Protein AF-A0A2K3L3Z8-F1 (afdb_monomer)

Secondary structure (DSSP, 8-state):
-----------------PPPHHHHHHHHHHHHHHHHHHHHHHHTTTTHHHHHHHHHHHHHHTTS---HHHHHHHHHHHHHHHHTTHHHHHHHHHHHHHHHHHHHHHHTT-------

Radius of gyration: 26.25 Å; Cα contacts (8 Å, |Δi|>4): 62; chains: 1; bounding box: 47×38×109 Å

Solvent-accessible surface area (backbone atoms only — not comparable to full-atom values): 6957 Å² total; per-residue (Å²): 135,83,87,79,90,82,81,79,75,80,70,82,63,75,73,70,63,73,61,51,73,68,55,37,52,52,41,54,50,46,45,53,48,51,32,50,49,23,49,50,31,35,74,72,59,44,62,40,70,60,18,49,53,52,26,52,54,44,56,73,56,66,92,63,87,70,47,58,63,51,51,54,50,43,55,51,52,54,50,48,43,58,73,67,40,45,69,59,55,51,52,56,51,56,52,55,54,55,56,48,53,57,56,53,58,60,61,71,74,69,72,82,89,78,82,134

Structure (mmCIF, N/CA/C/O backbone):
data_AF-A0A2K3L3Z8-F1
#
_entry.id   AF-A0A2K3L3Z8-F1
#
loop_
_atom_site.group_PDB
_atom_site.id
_atom_site.type_symbol
_atom_site.label_atom_id
_atom_site.label_alt_id
_atom_site.label_comp_id
_atom_site.label_asym_id
_atom_site.label_entity_id
_atom_site.label_seq_id
_atom_site.pdbx_PDB_ins_code
_atom_site.Cartn_x
_atom_site.Cartn_y
_atom_site.Cartn_z
_atom_site.occupancy
_atom_site.B_iso_or_equiv
_atom_site.auth_seq_id
_atom_site.auth_comp_id
_atom_site.auth_asym_id
_atom_site.auth_atom_id
_atom_site.pdbx_PDB_model_num
ATOM 1 N N . MET A 1 1 ? 19.422 5.215 -61.843 1.00 37.94 1 MET A N 1
ATOM 2 C CA . MET A 1 1 ? 19.260 4.282 -60.706 1.00 37.94 1 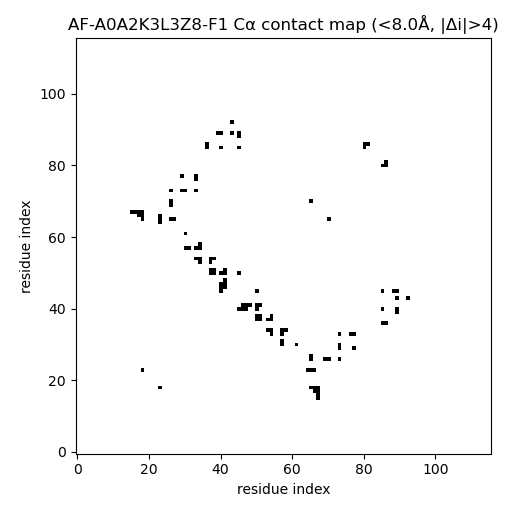MET A CA 1
ATOM 3 C C . MET A 1 1 ? 19.534 5.105 -59.457 1.00 37.94 1 MET A C 1
ATOM 5 O O . MET A 1 1 ? 20.636 5.604 -59.329 1.00 37.94 1 MET A O 1
ATOM 9 N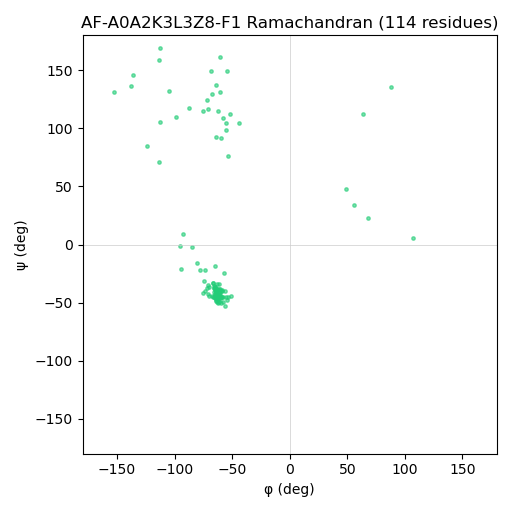 N . VAL A 1 2 ? 18.504 5.672 -58.831 1.00 45.25 2 VAL A N 1
ATOM 10 C CA . VAL A 1 2 ? 17.653 5.047 -57.797 1.00 45.25 2 VAL A CA 1
ATOM 11 C C . VAL A 1 2 ? 18.448 4.701 -56.536 1.00 45.25 2 VAL A C 1
ATOM 13 O O . VAL A 1 2 ? 19.223 3.755 -56.552 1.00 45.25 2 VAL A O 1
ATOM 16 N N . GLY A 1 3 ? 18.124 5.421 -55.455 1.00 47.09 3 GLY A N 1
ATOM 17 C CA . GLY A 1 3 ? 18.187 4.952 -54.067 1.00 47.09 3 GLY A CA 1
ATOM 18 C C . GLY A 1 3 ? 19.544 5.139 -53.375 1.00 47.09 3 GLY A C 1
ATOM 19 O O . GLY A 1 3 ? 20.571 4.821 -53.945 1.00 47.09 3 GLY A O 1
ATOM 20 N N . ASN A 1 4 ? 19.634 5.608 -52.133 1.00 42.03 4 ASN A N 1
ATOM 21 C CA . ASN A 1 4 ? 18.612 5.572 -51.099 1.00 42.03 4 ASN A CA 1
ATOM 22 C C . ASN A 1 4 ? 18.787 6.733 -50.112 1.00 42.03 4 ASN A C 1
ATOM 24 O O . ASN A 1 4 ? 19.872 6.977 -49.589 1.00 42.03 4 ASN A O 1
ATOM 28 N N . ILE A 1 5 ? 17.679 7.422 -49.867 1.00 60.81 5 ILE A N 1
ATOM 29 C CA . ILE A 1 5 ? 17.494 8.383 -48.791 1.00 60.81 5 ILE A CA 1
ATOM 30 C C . ILE A 1 5 ? 17.325 7.522 -47.540 1.00 60.81 5 ILE A C 1
ATOM 32 O O . ILE A 1 5 ? 16.356 6.773 -47.445 1.00 60.81 5 ILE A O 1
ATOM 36 N N . LYS A 1 6 ? 18.253 7.587 -46.586 1.00 47.56 6 LYS A N 1
ATOM 37 C CA . LYS A 1 6 ? 18.031 6.996 -45.264 1.00 47.56 6 LYS A CA 1
ATOM 38 C C . LYS A 1 6 ? 18.216 8.067 -44.203 1.00 47.56 6 LYS A C 1
ATOM 40 O O . LYS A 1 6 ? 19.283 8.219 -43.629 1.00 47.56 6 LYS A O 1
ATOM 45 N N . SER A 1 7 ? 17.141 8.811 -43.971 1.00 67.06 7 SER A N 1
ATOM 46 C CA . SER A 1 7 ? 16.802 9.253 -42.622 1.00 67.06 7 SER A CA 1
ATOM 47 C C . SER A 1 7 ? 15.630 8.379 -42.179 1.00 67.06 7 SER A C 1
ATOM 49 O O . SER A 1 7 ? 14.720 8.129 -42.973 1.00 67.06 7 SER A O 1
ATOM 51 N N . PRO A 1 8 ? 15.689 7.821 -40.970 1.00 50.72 8 PRO A N 1
ATOM 52 C CA . PRO A 1 8 ? 14.719 8.288 -39.992 1.00 50.72 8 PRO A CA 1
ATOM 53 C C . PRO A 1 8 ? 15.382 8.508 -38.636 1.00 50.72 8 PRO A C 1
ATOM 55 O O . PRO A 1 8 ? 16.345 7.831 -38.283 1.00 50.72 8 PRO A O 1
ATOM 58 N N . GLY A 1 9 ? 14.880 9.521 -37.937 1.00 49.75 9 GLY A N 1
ATOM 59 C CA . GLY A 1 9 ? 15.503 10.115 -36.771 1.00 49.75 9 GLY A CA 1
ATOM 60 C C . GLY A 1 9 ? 15.844 9.124 -35.677 1.00 49.75 9 GLY A C 1
ATOM 61 O O . GLY A 1 9 ? 15.119 8.160 -35.450 1.00 49.75 9 GLY A O 1
ATOM 62 N N . ASP A 1 10 ? 16.911 9.445 -34.955 1.00 48.22 10 ASP A N 1
ATOM 63 C CA . ASP A 1 10 ? 17.009 9.062 -33.562 1.00 48.22 10 ASP A CA 1
ATOM 64 C C . ASP A 1 10 ? 15.719 9.531 -32.892 1.00 48.22 10 ASP A C 1
ATOM 66 O O . ASP A 1 10 ? 15.491 10.745 -32.759 1.00 48.22 10 ASP A O 1
ATOM 70 N N . PRO A 1 11 ? 14.847 8.620 -32.439 1.00 52.00 11 PRO A N 1
ATOM 71 C CA . PRO A 1 11 ? 14.049 8.989 -31.309 1.00 52.00 11 PRO A CA 1
ATOM 72 C C . PRO A 1 11 ? 15.119 9.212 -30.248 1.00 52.00 11 PRO A C 1
ATOM 74 O O . PRO A 1 11 ? 15.833 8.291 -29.850 1.00 52.00 11 PRO A O 1
ATOM 77 N N . LYS A 1 12 ? 15.249 10.458 -29.801 1.00 49.62 12 LYS A N 1
ATOM 78 C CA . LYS A 1 12 ? 15.568 10.740 -28.409 1.00 49.62 12 LYS A CA 1
ATOM 79 C C . LYS A 1 12 ? 14.501 9.977 -27.618 1.00 49.62 12 LYS A C 1
ATOM 81 O O . LYS A 1 12 ? 13.470 10.537 -27.258 1.00 49.62 12 LYS A O 1
ATOM 86 N N . PHE A 1 13 ? 14.666 8.657 -27.530 1.00 50.06 13 PHE A N 1
ATOM 87 C CA . PHE A 1 13 ? 13.867 7.779 -26.717 1.00 50.06 13 PHE A CA 1
ATOM 88 C C . PHE A 1 13 ? 14.100 8.396 -25.359 1.00 50.06 13 PHE A C 1
ATOM 90 O O . PHE A 1 13 ? 15.227 8.426 -24.869 1.00 50.06 13 PHE A O 1
ATOM 97 N N . MET A 1 14 ? 13.058 9.044 -24.843 1.00 47.56 14 MET A N 1
ATOM 98 C CA . MET A 1 14 ? 12.915 9.212 -23.415 1.00 47.56 14 MET A CA 1
ATOM 99 C C . MET A 1 14 ? 13.260 7.840 -22.866 1.00 47.56 14 MET A C 1
ATOM 101 O O . MET A 1 14 ? 12.527 6.883 -23.113 1.00 47.56 14 MET A O 1
ATOM 105 N N . GLU A 1 15 ? 14.454 7.736 -22.297 1.00 47.28 15 GLU A N 1
ATOM 106 C CA . GLU A 1 15 ? 14.898 6.585 -21.548 1.00 47.28 15 GLU A CA 1
ATOM 107 C C . GLU A 1 15 ? 13.875 6.509 -20.426 1.00 47.28 15 GLU A C 1
ATOM 109 O O . GLU A 1 15 ? 13.922 7.260 -19.451 1.00 47.28 15 GLU A O 1
ATOM 114 N N . ALA A 1 16 ? 12.815 5.736 -20.669 1.00 55.22 16 ALA A N 1
ATOM 115 C CA . ALA A 1 16 ? 11.954 5.269 -19.616 1.00 55.22 16 ALA A CA 1
ATOM 116 C C . ALA A 1 16 ? 12.937 4.577 -18.688 1.00 55.22 16 ALA A C 1
ATOM 118 O O . ALA A 1 16 ? 13.503 3.561 -19.078 1.00 55.22 16 ALA A O 1
ATOM 119 N N . PHE A 1 17 ? 13.254 5.241 -17.574 1.00 67.75 17 PHE A N 1
ATOM 120 C CA . PHE A 1 17 ? 14.223 4.777 -16.596 1.00 67.75 17 PHE A CA 1
ATOM 121 C C . PHE A 1 17 ? 13.763 3.381 -16.183 1.00 67.75 17 PHE A C 1
ATOM 123 O O . PHE A 1 17 ? 12.772 3.235 -15.463 1.00 67.75 17 PHE A O 1
ATOM 130 N N . GLU A 1 18 ? 14.377 2.370 -16.786 1.00 83.69 18 GLU A N 1
ATOM 131 C CA . GLU A 1 18 ? 14.044 0.982 -16.539 1.00 83.69 18 GLU A CA 1
ATOM 132 C C . GLU A 1 18 ? 14.579 0.678 -15.147 1.00 83.69 18 GLU A C 1
ATOM 134 O O . GLU A 1 18 ? 15.742 0.959 -14.848 1.00 83.69 18 GLU A O 1
ATOM 139 N N . LEU A 1 19 ? 13.699 0.203 -14.269 1.00 90.19 19 LEU A N 1
ATOM 140 C CA . LEU A 1 19 ? 14.086 -0.111 -12.904 1.00 90.19 19 LEU A CA 1
ATOM 141 C C . LEU A 1 19 ? 15.099 -1.253 -12.937 1.00 90.19 19 LEU A C 1
ATOM 143 O O . LEU A 1 19 ? 14.918 -2.246 -13.647 1.00 90.19 19 LEU A O 1
ATOM 147 N N . SER A 1 20 ? 16.147 -1.141 -12.129 1.00 93.81 20 SER A N 1
ATOM 148 C CA . SER A 1 20 ? 17.014 -2.284 -11.868 1.00 93.81 20 SER A CA 1
ATOM 149 C C . SER A 1 20 ? 16.215 -3.424 -11.210 1.00 93.81 20 SER A C 1
ATOM 151 O O . SER A 1 20 ? 15.131 -3.199 -10.657 1.00 93.81 20 SER A O 1
ATOM 153 N N . PRO A 1 21 ? 16.725 -4.669 -11.232 1.00 94.00 21 PRO A N 1
ATOM 154 C CA . PRO A 1 21 ? 16.066 -5.781 -10.550 1.00 94.00 21 PRO A CA 1
ATOM 155 C C . PRO A 1 21 ? 15.843 -5.515 -9.056 1.00 94.00 21 PRO A C 1
ATOM 157 O O . PRO A 1 21 ? 14.770 -5.805 -8.540 1.00 94.00 21 PRO A O 1
ATOM 160 N N . GLU A 1 22 ? 16.820 -4.898 -8.386 1.00 95.94 22 GLU A N 1
ATOM 161 C CA . GLU A 1 22 ? 16.732 -4.541 -6.966 1.00 95.94 22 GLU A CA 1
ATOM 162 C C . GLU A 1 22 ? 15.643 -3.490 -6.709 1.00 95.94 22 GLU A C 1
ATOM 164 O O . GLU A 1 22 ? 14.806 -3.668 -5.826 1.00 95.94 22 GLU A O 1
ATOM 169 N N . GLU A 1 23 ? 15.589 -2.428 -7.518 1.00 95.44 23 GLU A N 1
ATOM 170 C CA . GLU A 1 23 ? 14.529 -1.417 -7.414 1.00 95.44 23 GLU A CA 1
ATOM 171 C C . GLU A 1 23 ? 13.150 -2.015 -7.707 1.00 95.44 23 GLU A C 1
ATOM 173 O O . GLU A 1 23 ? 12.174 -1.687 -7.040 1.00 95.44 23 GLU A O 1
ATOM 178 N N . SER A 1 24 ? 13.063 -2.925 -8.677 1.00 94.88 24 SER A N 1
ATOM 179 C CA . SER A 1 24 ? 11.817 -3.619 -9.004 1.00 94.88 24 SER A CA 1
ATOM 180 C C . SER A 1 24 ? 11.315 -4.457 -7.825 1.00 94.88 24 SER A C 1
ATOM 182 O O . SER A 1 24 ? 10.127 -4.420 -7.500 1.00 94.88 24 SER A O 1
ATOM 184 N N . GLU A 1 25 ? 12.207 -5.195 -7.161 1.00 96.31 25 GLU A N 1
ATOM 185 C CA . GLU A 1 25 ? 11.877 -5.973 -5.963 1.00 96.31 25 GLU A CA 1
ATOM 186 C C . GLU A 1 25 ? 11.429 -5.077 -4.801 1.00 96.31 25 GLU A C 1
ATOM 188 O O . GLU A 1 25 ? 10.425 -5.377 -4.151 1.00 96.31 25 GLU A O 1
ATOM 193 N N . ASP A 1 26 ? 12.120 -3.958 -4.570 1.00 97.06 26 ASP A N 1
ATOM 194 C CA . ASP A 1 26 ? 11.756 -2.988 -3.534 1.00 97.06 26 ASP A CA 1
ATOM 195 C C . ASP A 1 26 ? 10.375 -2.362 -3.793 1.00 97.06 26 ASP A C 1
ATOM 197 O O . ASP A 1 26 ? 9.543 -2.294 -2.884 1.00 97.06 26 ASP A O 1
ATOM 201 N N . VAL A 1 27 ? 10.074 -1.985 -5.041 1.00 96.69 27 VAL A N 1
ATOM 202 C CA . VAL A 1 27 ? 8.748 -1.473 -5.421 1.00 96.69 27 VAL A CA 1
ATOM 203 C C . VAL A 1 27 ? 7.668 -2.516 -5.148 1.00 96.69 27 VAL A C 1
ATOM 205 O O . VAL A 1 27 ? 6.700 -2.213 -4.450 1.00 96.69 27 VAL A O 1
ATOM 208 N N . LEU A 1 28 ? 7.846 -3.758 -5.606 1.00 95.88 28 LEU A N 1
ATOM 209 C CA . LEU A 1 28 ? 6.878 -4.838 -5.373 1.00 95.88 28 LEU A CA 1
ATOM 210 C C . LEU A 1 28 ? 6.669 -5.117 -3.879 1.00 95.88 28 LEU A C 1
ATOM 212 O O . LEU A 1 28 ? 5.538 -5.332 -3.428 1.00 95.88 28 LEU A O 1
ATOM 216 N N .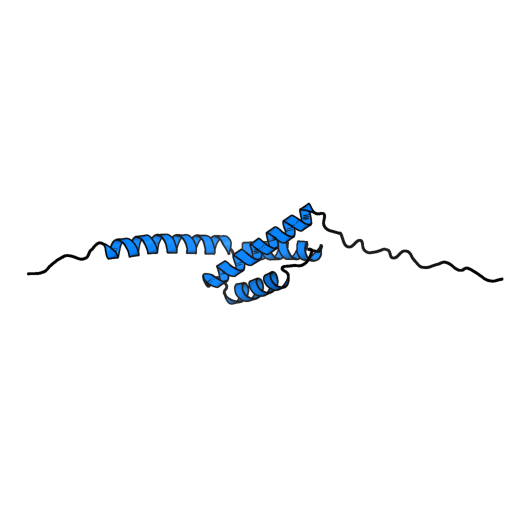 PHE A 1 29 ? 7.744 -5.089 -3.089 1.00 96.44 29 PHE A N 1
ATOM 217 C CA . PHE A 1 29 ? 7.656 -5.235 -1.641 1.00 96.44 29 PHE A CA 1
ATOM 218 C C . PHE A 1 29 ? 6.836 -4.100 -1.015 1.00 96.44 29 PHE A C 1
ATOM 220 O O . PHE A 1 29 ? 5.926 -4.357 -0.219 1.00 96.44 29 PHE A O 1
ATOM 227 N N . LYS A 1 30 ? 7.097 -2.848 -1.405 1.00 97.38 30 LYS A N 1
ATOM 228 C CA . LYS A 1 30 ? 6.356 -1.675 -0.922 1.00 97.38 30 LYS A CA 1
ATOM 229 C C . LYS A 1 30 ? 4.884 -1.708 -1.335 1.00 97.38 30 LYS A C 1
ATOM 231 O O . LYS A 1 30 ? 4.028 -1.392 -0.511 1.00 97.38 30 LYS A O 1
ATOM 236 N N . GLU A 1 31 ? 4.557 -2.147 -2.548 1.00 97.06 31 GLU A N 1
ATOM 237 C CA . GLU A 1 31 ? 3.168 -2.343 -2.991 1.00 97.06 31 GLU A CA 1
ATOM 238 C C . GLU A 1 31 ? 2.435 -3.395 -2.150 1.00 97.06 31 GLU A C 1
ATOM 240 O O . GLU A 1 31 ? 1.300 -3.176 -1.702 1.00 97.06 31 GLU A O 1
ATOM 245 N N . ALA A 1 32 ? 3.084 -4.533 -1.889 1.00 96.19 32 ALA A N 1
ATOM 246 C CA . ALA A 1 32 ? 2.537 -5.573 -1.024 1.00 96.19 32 ALA A CA 1
ATOM 247 C C . ALA A 1 32 ? 2.313 -5.044 0.401 1.00 96.19 32 ALA A C 1
ATOM 249 O O . ALA A 1 32 ? 1.281 -5.320 1.024 1.00 96.19 32 ALA A O 1
ATOM 250 N N . TRP A 1 33 ? 3.244 -4.231 0.899 1.00 96.75 33 TRP A N 1
ATOM 251 C CA . TRP A 1 33 ? 3.170 -3.624 2.221 1.00 96.75 33 TRP A CA 1
ATOM 252 C C . TRP A 1 33 ? 2.033 -2.601 2.338 1.00 96.75 33 TRP A C 1
ATOM 254 O O . TRP A 1 33 ? 1.240 -2.663 3.282 1.00 96.75 33 TRP A O 1
ATOM 264 N N . LEU A 1 34 ? 1.877 -1.733 1.334 1.00 97.75 34 LEU A N 1
ATOM 265 C CA . LEU A 1 34 ? 0.749 -0.808 1.212 1.00 97.75 34 LEU A CA 1
ATOM 266 C C . LEU A 1 34 ? -0.575 -1.572 1.179 1.00 97.75 34 LEU A C 1
ATOM 268 O O . LEU A 1 34 ? -1.481 -1.285 1.962 1.00 97.75 34 LEU A O 1
ATOM 272 N N . THR A 1 35 ? -0.670 -2.602 0.338 1.00 97.50 35 THR A N 1
ATOM 273 C CA . THR A 1 35 ? -1.856 -3.466 0.244 1.00 97.50 35 THR A CA 1
ATOM 274 C C . THR A 1 35 ? -2.216 -4.077 1.598 1.00 97.50 35 THR A C 1
ATOM 276 O O . THR A 1 35 ? -3.384 -4.080 1.995 1.00 97.50 35 THR A O 1
ATOM 279 N N . TYR A 1 36 ? -1.223 -4.591 2.327 1.00 96.62 36 TYR A N 1
ATOM 280 C CA . TYR A 1 36 ? -1.417 -5.161 3.656 1.00 96.62 36 TYR A CA 1
ATOM 281 C C . TYR A 1 36 ? -1.941 -4.122 4.653 1.00 96.62 36 TYR A C 1
ATOM 283 O O . TYR A 1 36 ? -2.956 -4.368 5.313 1.00 96.62 36 TYR A O 1
ATOM 291 N N . PHE A 1 37 ? -1.300 -2.956 4.742 1.00 97.44 37 PHE A N 1
ATOM 292 C CA . PHE A 1 37 ? -1.698 -1.931 5.700 1.00 97.44 37 PHE A CA 1
ATOM 293 C C . PHE A 1 37 ? -3.087 -1.375 5.425 1.00 97.44 37 PHE A C 1
ATOM 295 O O . PHE A 1 37 ? -3.879 -1.269 6.357 1.00 97.44 37 PHE A O 1
ATOM 302 N N . TRP A 1 38 ? -3.427 -1.096 4.167 1.00 98.00 38 TRP A N 1
ATOM 303 C CA . TRP A 1 38 ? -4.766 -0.622 3.816 1.00 98.00 38 TRP A CA 1
ATOM 304 C C . TRP A 1 38 ? -5.840 -1.680 4.063 1.00 98.00 38 TRP A C 1
ATOM 306 O O . TRP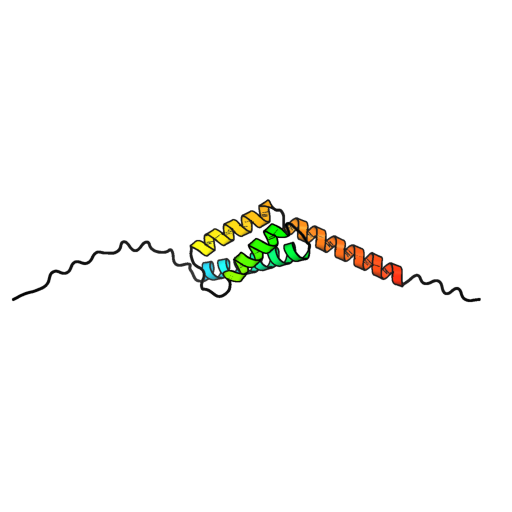 A 1 38 ? -6.918 -1.360 4.566 1.00 98.00 38 TRP A O 1
ATOM 316 N N . ARG A 1 39 ? -5.539 -2.961 3.805 1.00 97.44 39 ARG A N 1
ATOM 317 C CA . ARG A 1 39 ? -6.440 -4.066 4.160 1.00 97.44 39 ARG A CA 1
ATOM 318 C C . ARG A 1 39 ? -6.699 -4.112 5.659 1.00 97.44 39 ARG A C 1
ATOM 320 O O . ARG A 1 39 ? -7.847 -4.271 6.071 1.00 97.44 39 ARG A O 1
ATOM 327 N N . ARG A 1 40 ? -5.647 -3.965 6.464 1.00 96.19 40 ARG A N 1
ATOM 328 C CA . ARG A 1 40 ? -5.755 -3.997 7.921 1.00 96.19 40 ARG A CA 1
ATOM 329 C C . ARG A 1 40 ? -6.474 -2.755 8.453 1.00 96.19 40 ARG A C 1
ATOM 331 O O . ARG A 1 40 ? -7.395 -2.899 9.245 1.00 96.19 40 ARG A O 1
ATOM 338 N N . ALA A 1 41 ? -6.141 -1.562 7.962 1.00 96.56 41 ALA A N 1
ATOM 339 C CA . ALA A 1 41 ? -6.825 -0.316 8.311 1.00 96.56 41 ALA A CA 1
ATOM 340 C C . ALA A 1 41 ? -8.336 -0.423 8.066 1.00 96.56 41 ALA A C 1
ATOM 342 O O . ALA A 1 41 ? -9.120 -0.180 8.980 1.00 96.56 41 ALA A O 1
ATOM 343 N N . LYS A 1 42 ? -8.734 -0.927 6.890 1.00 96.94 42 LYS A N 1
ATOM 344 C CA . LYS A 1 42 ? -10.136 -1.212 6.570 1.00 96.94 42 LYS A CA 1
ATOM 345 C C . LYS A 1 42 ? -10.771 -2.194 7.565 1.00 96.94 42 LYS A C 1
ATOM 347 O O . LYS A 1 42 ? -11.881 -1.955 8.020 1.00 96.94 42 LYS A O 1
ATOM 352 N N . ALA A 1 43 ? -10.086 -3.286 7.909 1.00 94.69 43 ALA A N 1
ATOM 353 C CA . ALA A 1 43 ? -10.614 -4.300 8.826 1.00 94.69 43 ALA A CA 1
ATOM 354 C C . ALA A 1 43 ? -10.868 -3.766 10.250 1.00 94.69 43 ALA A C 1
ATOM 356 O O . ALA A 1 43 ? -11.829 -4.189 10.884 1.00 94.69 43 ALA A O 1
ATOM 357 N N . HIS A 1 44 ? -10.049 -2.825 10.730 1.00 93.62 44 HIS A N 1
ATOM 358 C CA . HIS A 1 44 ? -10.241 -2.167 12.031 1.00 93.62 44 HIS A CA 1
ATOM 359 C C . HIS A 1 44 ? -11.050 -0.851 11.937 1.00 93.62 44 HIS A C 1
ATOM 361 O O . HIS A 1 44 ? -11.112 -0.112 12.918 1.00 93.62 44 HIS A O 1
ATOM 367 N N . GLY A 1 45 ? -11.649 -0.525 10.782 1.00 94.62 45 GLY A N 1
ATOM 368 C CA . GLY A 1 45 ? -12.456 0.693 10.597 1.00 94.62 45 GLY A CA 1
ATOM 369 C C . GLY A 1 45 ? -11.665 2.009 10.655 1.00 94.62 45 GLY A C 1
ATOM 370 O O . GLY A 1 45 ? -12.223 3.061 10.954 1.00 94.62 45 GLY A O 1
ATOM 371 N N . ILE A 1 46 ? -10.354 1.970 10.403 1.00 95.56 46 ILE A N 1
ATOM 372 C CA . ILE A 1 46 ? -9.477 3.146 10.414 1.00 95.56 46 ILE A CA 1
ATOM 373 C C . ILE A 1 46 ? -9.497 3.784 9.024 1.00 95.56 46 ILE A C 1
ATOM 375 O O . ILE A 1 46 ? -9.053 3.156 8.064 1.00 95.56 46 ILE A O 1
ATOM 379 N N . GLU A 1 47 ? -9.967 5.034 8.935 1.00 96.44 47 GLU A N 1
ATOM 380 C CA . GLU A 1 47 ? -10.131 5.767 7.665 1.00 96.44 47 GLU A CA 1
ATOM 381 C C . GLU A 1 47 ? -10.860 4.922 6.610 1.00 96.44 47 GLU A C 1
ATOM 383 O O . GLU A 1 47 ? -10.376 4.780 5.494 1.00 96.44 47 GLU A O 1
ATOM 388 N N . GLU A 1 48 ? -11.978 4.284 6.978 1.00 95.12 48 GLU A N 1
ATOM 389 C CA . GLU A 1 48 ? -12.572 3.179 6.210 1.00 95.12 48 GLU A CA 1
ATOM 390 C C . GLU A 1 48 ? -12.766 3.483 4.715 1.00 95.12 48 GLU A C 1
ATOM 392 O O . GLU A 1 48 ? -12.403 2.653 3.875 1.00 95.12 48 GLU A O 1
ATOM 397 N N . ASP A 1 49 ? -13.272 4.672 4.378 1.00 96.56 49 ASP A N 1
ATOM 398 C CA . ASP A 1 49 ? -13.483 5.092 2.990 1.00 96.56 49 ASP A CA 1
ATOM 399 C C . ASP A 1 49 ? -12.157 5.189 2.222 1.00 96.56 49 ASP A C 1
ATOM 401 O O . ASP A 1 49 ? -11.992 4.563 1.171 1.00 96.56 49 ASP A O 1
ATOM 405 N N . ILE A 1 50 ? -11.165 5.875 2.798 1.00 97.31 50 ILE A N 1
ATOM 406 C CA . ILE A 1 50 ? -9.821 6.012 2.220 1.00 97.31 50 ILE A CA 1
ATOM 407 C C . ILE A 1 50 ? -9.157 4.635 2.112 1.00 97.31 50 ILE A C 1
ATOM 409 O O . ILE A 1 50 ? -8.619 4.272 1.068 1.00 97.31 50 ILE A O 1
ATOM 413 N N . ALA A 1 51 ? -9.218 3.829 3.171 1.00 97.88 51 ALA A N 1
ATOM 414 C CA . ALA A 1 51 ? -8.620 2.504 3.214 1.00 97.88 51 ALA A CA 1
ATOM 415 C C . ALA A 1 51 ? -9.233 1.574 2.163 1.00 97.88 51 ALA A C 1
ATOM 417 O O . ALA A 1 51 ? -8.513 0.802 1.527 1.00 97.88 51 ALA A O 1
ATOM 418 N N . LYS A 1 52 ? -10.548 1.657 1.933 1.00 97.88 52 LYS A N 1
ATOM 419 C CA . LYS A 1 52 ? -11.233 0.910 0.875 1.00 97.88 52 LYS A CA 1
ATOM 420 C C . LYS A 1 52 ? -10.747 1.336 -0.508 1.00 97.88 52 LYS A C 1
ATOM 422 O O . LYS A 1 52 ? -10.422 0.455 -1.304 1.00 97.88 52 LYS A O 1
ATOM 427 N N . GLU A 1 53 ? -10.678 2.635 -0.785 1.00 97.94 53 GLU A N 1
ATOM 428 C CA . GLU A 1 53 ? -10.201 3.160 -2.070 1.00 97.94 53 GLU A CA 1
ATOM 429 C C . GLU A 1 53 ? -8.745 2.765 -2.341 1.00 97.94 53 GLU A C 1
ATOM 431 O O . GLU A 1 53 ? -8.438 2.180 -3.382 1.00 97.94 53 GLU A O 1
ATOM 436 N N . ARG A 1 54 ? -7.851 2.988 -1.370 1.00 97.88 54 ARG A N 1
ATOM 437 C CA . ARG A 1 54 ? -6.428 2.643 -1.488 1.00 97.88 54 ARG A CA 1
ATOM 438 C C . ARG A 1 54 ? -6.203 1.145 -1.624 1.00 97.88 54 ARG A C 1
ATOM 440 O O . ARG A 1 54 ? -5.383 0.728 -2.437 1.00 97.88 54 ARG A O 1
ATOM 447 N N . LEU A 1 55 ? -6.952 0.323 -0.893 1.00 97.62 55 LEU A N 1
ATOM 448 C CA . LEU A 1 55 ? -6.865 -1.128 -1.030 1.00 97.62 55 LEU A CA 1
ATOM 449 C C . LEU A 1 55 ? -7.243 -1.592 -2.442 1.00 97.62 55 LEU A C 1
ATOM 451 O O . LEU A 1 55 ? -6.576 -2.468 -2.985 1.00 97.62 55 LEU A O 1
ATOM 455 N N . GLN A 1 56 ? -8.302 -1.032 -3.036 1.00 97.19 56 GLN A N 1
ATOM 456 C CA . GLN A 1 56 ? -8.684 -1.374 -4.411 1.00 97.19 56 GLN A CA 1
ATOM 457 C C . GLN A 1 56 ? -7.62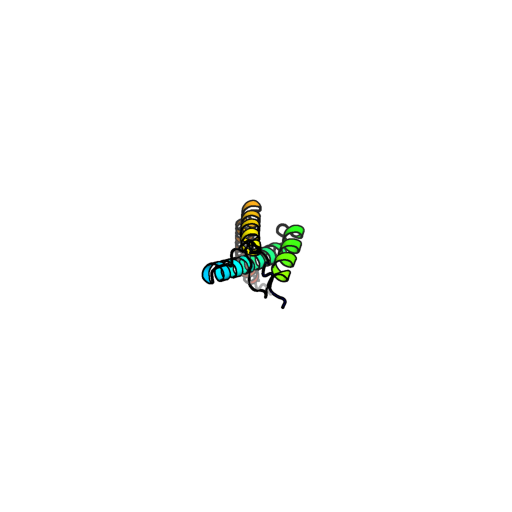1 -0.934 -5.418 1.00 97.19 56 GLN A C 1
ATOM 459 O O . GLN A 1 56 ? -7.272 -1.713 -6.302 1.00 97.19 56 GLN A O 1
ATOM 464 N N . PHE A 1 57 ? -7.071 0.270 -5.245 1.00 96.06 57 PHE A N 1
ATOM 465 C CA . PHE A 1 57 ? -6.000 0.791 -6.090 1.00 96.06 57 PHE A CA 1
ATOM 466 C C . PHE A 1 57 ? -4.776 -0.138 -6.115 1.00 96.06 57 PHE A C 1
ATOM 468 O O . PHE A 1 57 ? -4.355 -0.559 -7.189 1.00 96.06 57 PHE A O 1
ATOM 475 N N . TRP A 1 58 ? -4.246 -0.521 -4.947 1.00 95.81 58 TRP A N 1
ATOM 476 C CA . TRP A 1 58 ? -3.043 -1.359 -4.876 1.00 95.81 58 TRP A CA 1
ATOM 477 C C . TRP A 1 58 ? -3.286 -2.811 -5.316 1.00 95.81 58 TRP A C 1
ATOM 479 O O . TRP A 1 58 ? -2.438 -3.394 -5.986 1.00 95.81 58 TRP A O 1
ATOM 489 N N . ILE A 1 59 ? -4.465 -3.387 -5.037 1.00 94.00 59 ILE A N 1
ATOM 490 C CA . ILE A 1 59 ? -4.825 -4.717 -5.569 1.00 94.00 59 ILE A CA 1
ATOM 491 C C . ILE A 1 59 ? -4.869 -4.698 -7.102 1.00 94.00 59 ILE A C 1
ATOM 493 O O . ILE A 1 59 ? -4.394 -5.640 -7.732 1.00 94.00 59 ILE A O 1
ATOM 497 N N . GLY A 1 60 ? -5.411 -3.635 -7.703 1.00 91.00 60 GLY A N 1
ATOM 498 C CA . GLY A 1 60 ? -5.540 -3.512 -9.157 1.00 91.00 60 GLY A CA 1
ATOM 499 C C . GLY A 1 60 ? -4.211 -3.446 -9.916 1.00 91.00 60 GLY A C 1
ATOM 500 O O . GLY A 1 60 ? -4.202 -3.702 -11.116 1.00 91.00 60 GLY A O 1
ATOM 501 N N . ARG A 1 61 ? -3.104 -3.127 -9.235 1.00 85.75 61 ARG A N 1
ATOM 502 C CA . ARG A 1 61 ? -1.752 -3.075 -9.822 1.00 85.75 61 ARG A CA 1
ATOM 503 C C . ARG A 1 61 ? -0.961 -4.367 -9.648 1.00 85.75 61 ARG A C 1
ATOM 505 O O . ARG A 1 61 ? -0.025 -4.619 -10.401 1.00 85.75 61 ARG A O 1
ATOM 512 N N . SER A 1 62 ? -1.345 -5.196 -8.678 1.00 77.62 62 SER A N 1
ATOM 513 C CA . SER A 1 62 ? -0.616 -6.426 -8.374 1.00 77.62 62 SER A CA 1
ATOM 514 C C . SER A 1 62 ? -0.587 -7.384 -9.576 1.00 77.62 62 SER A C 1
ATOM 516 O O . SER A 1 62 ? -1.618 -7.666 -10.182 1.00 77.62 62 SER A O 1
ATOM 518 N N . GLY A 1 63 ? 0.599 -7.903 -9.912 1.00 81.06 63 GLY A N 1
ATOM 519 C CA . GLY A 1 63 ? 0.776 -8.924 -10.958 1.00 81.06 63 GLY A CA 1
ATOM 520 C C . GLY A 1 63 ? 1.421 -8.449 -12.263 1.00 81.06 63 GLY A C 1
ATOM 521 O O . GLY A 1 63 ? 1.530 -9.245 -13.196 1.00 81.06 63 GLY A O 1
ATOM 522 N N . HIS A 1 64 ? 1.879 -7.199 -12.331 1.00 86.19 64 HIS A N 1
ATOM 523 C CA . HIS A 1 64 ? 2.661 -6.673 -13.451 1.00 86.19 64 HIS A CA 1
ATOM 524 C C . HIS A 1 64 ? 4.097 -6.342 -13.027 1.00 86.19 64 HIS A C 1
ATOM 526 O O . HIS A 1 64 ? 4.381 -6.171 -11.844 1.00 86.19 64 HIS A O 1
ATOM 532 N N . SER A 1 65 ? 5.013 -6.269 -13.996 1.00 89.88 65 SER A N 1
ATOM 533 C CA . SER A 1 65 ? 6.362 -5.751 -13.752 1.00 89.88 65 SER A CA 1
ATOM 534 C C . SER A 1 65 ? 6.284 -4.254 -13.429 1.00 89.88 65 SER A C 1
ATOM 536 O O . SER A 1 65 ? 5.639 -3.527 -14.191 1.00 89.88 65 SER A O 1
ATOM 538 N N . PRO A 1 66 ? 6.913 -3.788 -12.335 1.00 93.44 66 PRO A N 1
ATOM 539 C CA . PRO A 1 66 ? 6.841 -2.393 -11.927 1.00 93.44 66 PRO A CA 1
ATOM 540 C C . PRO A 1 66 ? 7.573 -1.484 -12.916 1.00 93.44 66 PRO A C 1
ATOM 542 O O . PRO A 1 66 ? 8.569 -1.852 -13.538 1.00 93.44 66 PRO A O 1
ATOM 545 N N . THR A 1 67 ? 7.073 -0.264 -13.034 1.00 93.19 67 THR A N 1
ATOM 546 C CA . THR A 1 67 ? 7.617 0.819 -13.846 1.00 93.19 67 THR A CA 1
ATOM 547 C C . THR A 1 67 ? 8.131 1.942 -12.950 1.00 93.19 67 THR A C 1
ATOM 549 O O . THR A 1 67 ? 7.824 2.020 -11.759 1.00 93.19 67 THR A O 1
ATOM 552 N N . SER A 1 68 ? 8.862 2.889 -13.535 1.00 91.81 68 SER A N 1
ATOM 553 C CA . SER A 1 68 ? 9.304 4.095 -12.826 1.00 91.81 68 SER A CA 1
ATOM 554 C C . SER A 1 68 ? 8.157 4.925 -12.230 1.00 91.81 68 SER A C 1
ATOM 556 O O . SER A 1 68 ? 8.368 5.622 -11.240 1.00 91.81 68 SER A O 1
ATOM 558 N N . HIS A 1 69 ? 6.938 4.834 -12.773 1.00 93.38 69 HIS A N 1
ATOM 559 C CA . HIS A 1 69 ? 5.766 5.485 -12.181 1.00 93.38 69 HIS A CA 1
ATOM 560 C C . HIS A 1 69 ? 5.297 4.762 -10.915 1.00 93.38 69 HIS A C 1
ATOM 562 O O . HIS A 1 69 ? 4.985 5.423 -9.926 1.00 93.38 69 HIS A O 1
ATOM 568 N N . ASP A 1 70 ? 5.313 3.423 -10.907 1.00 94.44 70 ASP A N 1
ATOM 569 C CA . ASP A 1 70 ? 4.997 2.631 -9.712 1.00 94.44 70 ASP A CA 1
ATOM 570 C C . ASP A 1 70 ? 5.950 2.989 -8.562 1.00 94.44 70 ASP A C 1
ATOM 572 O O . ASP A 1 70 ? 5.496 3.177 -7.435 1.00 94.44 70 ASP A O 1
ATOM 576 N N . ALA A 1 71 ? 7.238 3.213 -8.856 1.00 94.69 71 ALA A N 1
ATOM 577 C CA . ALA A 1 71 ? 8.220 3.671 -7.870 1.00 94.69 71 ALA A CA 1
ATOM 578 C C . ALA A 1 71 ? 7.848 5.019 -7.220 1.00 94.69 71 ALA A C 1
ATOM 580 O O . ALA A 1 71 ? 8.001 5.196 -6.014 1.00 94.69 71 ALA A O 1
ATOM 581 N N . VAL A 1 72 ? 7.312 5.972 -7.986 1.00 95.88 72 VAL A N 1
ATOM 582 C CA . VAL A 1 72 ? 6.844 7.256 -7.432 1.00 95.88 72 VAL A CA 1
ATOM 583 C C . VAL A 1 72 ? 5.577 7.062 -6.601 1.00 95.88 72 VAL A C 1
ATOM 585 O O . VAL A 1 72 ? 5.446 7.620 -5.507 1.00 95.88 72 VAL A O 1
ATOM 588 N N . ASP A 1 73 ? 4.647 6.252 -7.098 1.00 96.44 73 ASP A N 1
ATOM 589 C CA . ASP A 1 73 ? 3.371 6.027 -6.434 1.00 96.44 73 ASP A CA 1
ATOM 590 C C . ASP A 1 73 ? 3.535 5.302 -5.095 1.00 96.44 73 ASP A C 1
ATOM 592 O O . ASP A 1 73 ? 2.819 5.627 -4.142 1.00 96.44 73 ASP A O 1
ATOM 596 N N . VAL A 1 74 ? 4.470 4.346 -4.979 1.00 97.19 74 VAL A N 1
ATOM 597 C CA . VAL A 1 74 ? 4.731 3.678 -3.692 1.00 97.19 74 VAL A CA 1
ATOM 598 C C . VAL A 1 74 ? 5.264 4.667 -2.662 1.00 97.19 74 VAL A C 1
ATOM 600 O O . VAL A 1 74 ? 4.797 4.665 -1.523 1.00 97.19 74 VAL A O 1
ATOM 603 N N . GLU A 1 75 ? 6.144 5.592 -3.049 1.00 98.06 75 GLU A N 1
ATOM 604 C CA . GLU A 1 75 ? 6.648 6.633 -2.144 1.00 98.06 75 GLU A CA 1
ATOM 605 C C . GLU A 1 75 ? 5.538 7.593 -1.694 1.00 98.06 75 GLU A C 1
ATOM 607 O O . GLU A 1 75 ? 5.472 8.002 -0.522 1.00 98.06 75 GLU A O 1
ATOM 612 N N . GLN A 1 76 ? 4.610 7.919 -2.598 1.00 98.06 76 GLN A N 1
ATOM 613 C CA . GLN A 1 76 ? 3.426 8.702 -2.261 1.00 98.06 76 GLN A CA 1
ATOM 614 C C . GLN A 1 76 ? 2.502 7.939 -1.301 1.00 98.06 76 GLN A C 1
ATOM 616 O O . GLN A 1 76 ? 2.069 8.510 -0.296 1.00 98.06 76 GLN A O 1
ATOM 621 N N . GLY A 1 77 ? 2.242 6.657 -1.565 1.00 97.88 77 GLY A N 1
ATOM 622 C CA . GLY A 1 77 ? 1.414 5.796 -0.720 1.00 97.88 77 GLY A CA 1
ATOM 623 C C . GLY A 1 77 ? 1.989 5.621 0.687 1.00 97.88 77 GLY A C 1
ATOM 624 O O . GLY A 1 77 ? 1.265 5.746 1.677 1.00 97.88 77 GLY A O 1
ATOM 625 N N . LEU A 1 78 ? 3.303 5.410 0.803 1.00 98.19 78 LEU A N 1
ATOM 626 C CA . LEU A 1 78 ? 3.993 5.319 2.095 1.00 98.19 78 LEU A CA 1
ATOM 627 C C . LEU A 1 78 ? 3.929 6.646 2.854 1.00 98.19 78 LEU A C 1
ATOM 629 O O . LEU A 1 78 ? 3.724 6.690 4.069 1.00 98.19 78 LEU A O 1
ATOM 633 N N . SER A 1 79 ? 4.064 7.759 2.137 1.00 98.31 79 SER A N 1
ATOM 634 C CA . SER A 1 79 ? 3.928 9.086 2.732 1.00 98.31 79 SER A CA 1
ATOM 635 C C . SER A 1 79 ? 2.507 9.356 3.229 1.00 98.31 79 SER A C 1
ATOM 637 O O . SER A 1 79 ? 2.344 9.990 4.270 1.00 98.31 79 SER A O 1
ATOM 639 N N . GLU A 1 80 ? 1.481 8.863 2.539 1.00 98.19 80 GLU A N 1
ATOM 640 C CA . GLU A 1 80 ? 0.087 8.938 2.982 1.00 98.19 80 GLU A CA 1
ATOM 641 C C . GLU A 1 80 ? -0.168 8.098 4.242 1.00 98.19 80 GLU A C 1
ATOM 643 O O . GLU A 1 80 ? -0.733 8.626 5.203 1.00 98.19 80 GLU A O 1
ATOM 648 N N . LEU A 1 81 ? 0.331 6.853 4.300 1.00 97.50 81 LEU A N 1
ATOM 649 C CA . LEU A 1 81 ? 0.267 6.022 5.513 1.00 97.50 81 LEU A CA 1
ATOM 650 C C . LEU A 1 81 ? 0.862 6.746 6.728 1.00 97.50 81 LEU A C 1
ATOM 652 O O . LEU A 1 81 ? 0.247 6.765 7.799 1.00 97.50 81 LEU A O 1
ATOM 656 N N . ARG A 1 82 ? 2.034 7.377 6.553 1.00 97.19 82 ARG A N 1
ATOM 657 C CA . ARG A 1 82 ? 2.699 8.158 7.609 1.00 97.19 82 ARG A CA 1
ATOM 658 C C . ARG A 1 82 ? 1.884 9.378 8.022 1.00 97.19 82 ARG A C 1
ATOM 660 O O . ARG A 1 82 ? 1.704 9.602 9.215 1.00 97.19 82 ARG A O 1
ATOM 667 N N . LYS A 1 83 ? 1.363 10.149 7.062 1.00 97.94 83 LYS A N 1
ATOM 668 C CA . LYS A 1 83 ? 0.548 11.350 7.336 1.00 97.94 83 LYS A CA 1
ATOM 669 C C . LYS A 1 83 ? -0.723 11.023 8.113 1.00 97.94 83 LYS A C 1
ATOM 671 O O . LYS A 1 83 ? -1.104 11.780 8.997 1.00 97.94 83 LYS A O 1
ATOM 676 N N . LEU A 1 84 ? -1.354 9.895 7.801 1.00 97.38 84 LEU A N 1
ATOM 677 C CA . LEU A 1 84 ? -2.555 9.423 8.485 1.00 97.38 84 LEU A CA 1
ATOM 678 C C . LEU A 1 84 ? -2.240 8.627 9.763 1.00 97.38 84 LEU A C 1
ATOM 680 O O . LEU A 1 84 ? -3.165 8.174 10.436 1.00 97.38 84 LEU A O 1
ATOM 684 N N . GLY A 1 85 ? -0.965 8.414 10.102 1.00 97.12 85 GLY A N 1
ATOM 685 C CA . GLY A 1 85 ? -0.561 7.665 11.293 1.00 97.12 85 GLY A CA 1
ATOM 686 C C . GLY A 1 85 ? -1.146 6.249 11.348 1.00 97.12 85 GLY A C 1
ATOM 687 O O . GLY A 1 85 ? -1.492 5.772 12.429 1.00 97.12 85 GLY A O 1
ATOM 688 N N . ILE A 1 86 ? -1.320 5.594 10.193 1.00 96.75 86 ILE A N 1
ATOM 689 C CA . ILE A 1 86 ? -2.038 4.311 10.092 1.00 96.75 86 ILE A CA 1
ATOM 690 C C . ILE A 1 86 ? -1.352 3.219 10.915 1.00 96.75 86 ILE A C 1
ATOM 692 O O . ILE A 1 86 ? -2.024 2.505 11.654 1.00 96.75 86 ILE A O 1
ATOM 696 N N . GLU A 1 87 ? -0.023 3.122 10.850 1.00 93.81 87 GLU A N 1
ATOM 697 C CA . GLU A 1 87 ? 0.749 2.130 11.611 1.00 93.81 87 GLU A CA 1
ATOM 698 C C . GLU A 1 87 ? 0.531 2.266 13.119 1.00 93.81 87 GLU A C 1
ATOM 700 O O . GLU A 1 87 ? 0.282 1.279 13.809 1.00 93.81 87 GLU A O 1
ATOM 705 N N . HIS A 1 88 ? 0.574 3.503 13.622 1.00 94.62 88 HIS A N 1
ATOM 706 C CA . HIS A 1 88 ? 0.375 3.788 15.036 1.00 94.62 88 HIS A CA 1
ATOM 707 C C . HIS A 1 88 ? -1.042 3.420 15.481 1.00 94.62 88 HIS A C 1
ATOM 709 O O . HIS A 1 88 ? -1.202 2.692 16.457 1.00 94.62 88 HIS A O 1
ATOM 715 N N . ARG A 1 89 ? -2.068 3.831 14.725 1.00 94.56 89 ARG A N 1
ATOM 716 C CA . ARG A 1 89 ? -3.468 3.499 15.038 1.00 94.56 89 ARG A CA 1
ATOM 717 C C . ARG A 1 89 ? -3.738 1.994 14.989 1.00 94.56 89 ARG A C 1
ATOM 719 O O . ARG A 1 89 ? -4.457 1.467 15.836 1.00 94.56 89 ARG A O 1
ATOM 726 N N . LEU A 1 90 ? -3.128 1.283 14.041 1.00 93.50 90 LEU A N 1
ATOM 727 C CA . LEU A 1 90 ? -3.197 -0.178 13.971 1.00 93.50 90 LEU A CA 1
ATOM 728 C C . LEU A 1 90 ? -2.512 -0.849 15.160 1.00 93.50 90 LEU A C 1
ATOM 730 O O . LEU A 1 90 ? -3.038 -1.817 15.709 1.00 93.50 90 LEU A O 1
ATOM 734 N N . TRP A 1 91 ? -1.358 -0.335 15.579 1.00 90.88 91 TRP A N 1
ATOM 735 C CA . TRP A 1 91 ? -0.666 -0.826 16.764 1.00 90.88 91 TRP A CA 1
ATOM 736 C C . TRP A 1 91 ? -1.489 -0.605 18.042 1.00 90.88 91 TRP A C 1
ATOM 738 O O . TRP A 1 91 ? -1.622 -1.523 18.852 1.00 90.88 91 TRP A O 1
ATOM 748 N N . GLU A 1 92 ? -2.100 0.571 18.206 1.00 89.75 92 GLU A N 1
ATOM 749 C CA . GLU A 1 92 ? -2.996 0.858 19.332 1.00 89.75 92 GLU A CA 1
ATOM 750 C C . GLU A 1 92 ? -4.213 -0.075 19.361 1.00 89.75 92 GLU A C 1
ATOM 752 O O . GLU A 1 92 ? -4.583 -0.567 20.429 1.00 89.75 92 GLU A O 1
ATOM 757 N N . GLY A 1 93 ? -4.822 -0.336 18.199 1.00 81.81 93 GLY A N 1
ATOM 758 C CA . GLY A 1 93 ? -5.928 -1.287 18.061 1.00 81.81 93 GLY A CA 1
ATOM 759 C C . GLY A 1 93 ? -5.523 -2.703 18.469 1.00 81.81 93 GLY A C 1
ATOM 760 O O . GLY A 1 93 ? -6.186 -3.321 19.299 1.00 81.81 93 GLY A O 1
ATOM 761 N N . SER A 1 94 ? -4.367 -3.168 17.990 1.00 80.88 94 SER A N 1
ATOM 762 C CA . SER A 1 94 ? -3.853 -4.507 18.295 1.00 80.88 94 SER A CA 1
ATOM 763 C C . SER A 1 94 ? -3.601 -4.733 19.789 1.00 80.88 94 SER A C 1
ATOM 765 O O . SER A 1 94 ? -3.786 -5.845 20.272 1.00 80.88 94 SER A O 1
ATOM 767 N N . ARG A 1 95 ? -3.183 -3.709 20.547 1.00 78.62 95 ARG A N 1
ATOM 768 C CA . ARG A 1 95 ? -2.982 -3.837 22.004 1.00 78.62 95 ARG A CA 1
ATOM 769 C C . ARG A 1 95 ? -4.296 -3.933 22.773 1.00 78.62 95 ARG A C 1
ATOM 771 O O . ARG A 1 95 ? -4.379 -4.678 23.743 1.00 78.62 95 ARG A O 1
ATOM 778 N N . LYS A 1 96 ? -5.319 -3.199 22.335 1.00 70.38 96 LYS A N 1
ATOM 779 C CA . LYS A 1 96 ? -6.646 -3.221 22.967 1.00 70.38 96 LYS A CA 1
ATOM 780 C C . LYS A 1 96 ? -7.336 -4.575 22.796 1.00 70.38 96 LYS A C 1
ATOM 782 O O . LYS A 1 96 ? -8.046 -4.999 23.700 1.00 70.38 96 LYS A O 1
ATOM 787 N N . GLU A 1 97 ? -7.105 -5.252 21.674 1.00 65.12 97 GLU A N 1
ATOM 788 C CA . GLU A 1 97 ? -7.601 -6.614 21.426 1.00 65.12 97 GLU A CA 1
ATOM 789 C C . GLU A 1 97 ? -6.994 -7.617 22.418 1.00 65.12 97 GLU A C 1
ATOM 791 O O . GLU A 1 97 ? -7.726 -8.357 23.071 1.00 65.12 97 GLU A O 1
ATOM 796 N N . VAL A 1 98 ? -5.677 -7.548 22.640 1.00 63.59 98 VAL A N 1
ATOM 797 C CA . VAL A 1 98 ? -4.974 -8.412 23.604 1.00 63.59 98 VAL A CA 1
ATOM 798 C C . VAL A 1 98 ? -5.513 -8.224 25.029 1.00 63.59 98 VAL A C 1
ATOM 800 O O . VAL A 1 98 ? -5.798 -9.205 25.715 1.00 63.59 98 VAL A O 1
ATOM 803 N N . ASP A 1 99 ? -5.721 -6.982 25.475 1.00 63.25 99 ASP A N 1
ATOM 804 C CA . ASP A 1 99 ? -6.240 -6.700 26.823 1.00 63.25 99 ASP A CA 1
ATOM 805 C C . ASP A 1 99 ? -7.697 -7.182 27.015 1.00 63.25 99 ASP A C 1
ATOM 807 O O . ASP A 1 99 ? 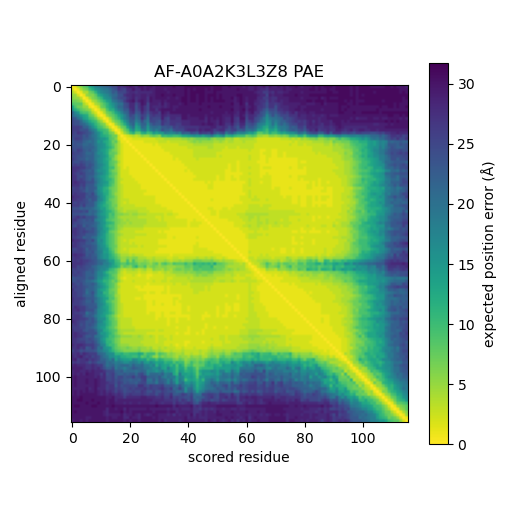-8.086 -7.624 28.109 1.00 63.25 99 ASP A O 1
ATOM 811 N N . GLN A 1 100 ? -8.519 -7.133 25.959 1.00 57.50 100 GLN A N 1
ATOM 812 C CA . GLN A 1 100 ? -9.891 -7.648 25.998 1.00 57.50 100 GLN A CA 1
ATOM 813 C C . GLN A 1 100 ? -9.936 -9.175 26.078 1.00 57.50 100 GLN A C 1
ATOM 815 O O . GLN A 1 100 ? -10.767 -9.704 26.822 1.00 57.50 100 GLN A O 1
ATOM 820 N N . ASP A 1 101 ? -9.027 -9.886 25.415 1.00 60.62 101 ASP A N 1
ATOM 821 C CA . ASP A 1 101 ? -8.940 -11.347 25.509 1.00 60.62 101 ASP A CA 1
ATOM 822 C C . ASP A 1 101 ? -8.578 -11.804 26.932 1.00 60.62 101 ASP A C 1
ATOM 824 O O . ASP A 1 101 ? -9.210 -12.715 27.477 1.00 60.62 101 ASP A O 1
ATOM 828 N N . PHE A 1 102 ? -7.654 -11.109 27.608 1.00 58.69 102 PHE A N 1
ATOM 829 C CA . PHE A 1 102 ? -7.318 -11.380 29.014 1.00 58.69 102 PHE A CA 1
ATOM 830 C C . PHE A 1 102 ? -8.479 -11.095 29.981 1.00 58.69 102 PHE A C 1
ATOM 832 O O . PHE A 1 102 ? -8.696 -11.833 30.950 1.00 58.69 102 PHE A O 1
ATOM 839 N N . THR A 1 103 ? -9.269 -10.054 29.712 1.00 58.84 103 THR A N 1
ATOM 840 C CA . THR A 1 103 ? -10.447 -9.700 30.525 1.00 58.84 103 THR A CA 1
ATOM 841 C C . THR A 1 103 ? -11.619 -10.663 30.283 1.00 58.84 103 THR A C 1
ATOM 843 O O . THR A 1 103 ? -12.408 -10.944 31.185 1.00 58.84 103 THR A O 1
ATOM 846 N N . SER A 1 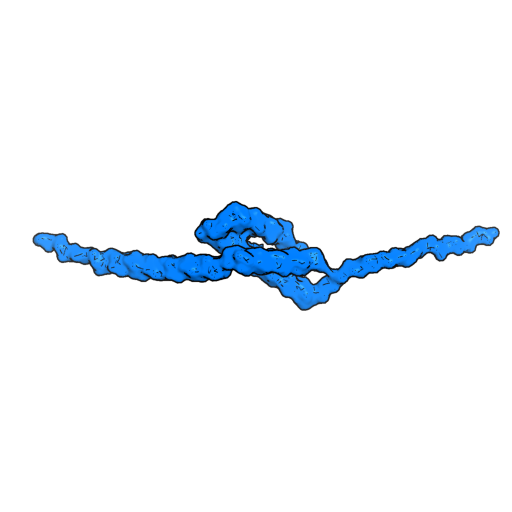104 ? -11.737 -11.202 29.070 1.00 57.75 104 SER A N 1
ATOM 847 C CA . SER A 1 104 ? -12.769 -12.177 28.695 1.00 57.75 104 SER A CA 1
ATOM 848 C C . SER A 1 104 ? -12.461 -13.565 29.258 1.00 57.75 104 SER A C 1
ATOM 850 O O . SER A 1 104 ? -13.345 -14.218 29.815 1.00 57.75 104 SER A O 1
ATOM 852 N N . ALA A 1 105 ? -11.193 -13.983 29.203 1.00 58.00 105 ALA A N 1
ATOM 853 C CA . ALA A 1 105 ? -10.728 -15.252 29.760 1.00 58.00 105 ALA A CA 1
ATOM 854 C C . ALA A 1 105 ? -10.861 -15.307 31.293 1.00 58.00 105 ALA A C 1
ATOM 856 O O . ALA A 1 105 ? -11.230 -16.341 31.849 1.00 58.00 105 ALA A O 1
ATOM 857 N N . SER A 1 106 ? -10.635 -14.186 31.983 1.00 56.91 106 SER A N 1
ATOM 858 C CA . SER A 1 106 ? -10.781 -14.090 33.444 1.00 56.91 106 SER A CA 1
ATOM 859 C C . SER A 1 106 ? -12.238 -14.071 33.926 1.00 56.91 106 SER A C 1
ATOM 861 O O . SER A 1 106 ? -12.507 -14.455 35.063 1.00 56.91 106 SER A O 1
ATOM 863 N N . LYS A 1 107 ? -13.205 -13.702 33.074 1.00 54.50 107 LYS A N 1
ATOM 864 C CA . LYS A 1 107 ? -14.642 -13.780 33.403 1.00 54.50 107 LYS A CA 1
ATOM 865 C C . LYS A 1 107 ? -15.216 -15.195 33.306 1.00 54.50 107 LYS A C 1
ATOM 867 O O . LYS A 1 107 ? -16.234 -15.473 33.932 1.00 54.50 107 LYS A O 1
ATOM 872 N N . LEU A 1 108 ? -14.579 -16.099 32.558 1.00 56.38 108 LEU A N 1
ATOM 873 C CA . LEU A 1 108 ? -15.055 -17.479 32.407 1.00 56.38 108 LEU A CA 1
ATOM 874 C C . LEU A 1 108 ? -14.676 -18.378 33.601 1.00 56.38 108 LEU A C 1
ATOM 876 O O . LEU A 1 108 ? -15.267 -19.439 33.781 1.00 56.38 108 LEU A O 1
ATOM 880 N N . THR A 1 109 ? -13.731 -17.954 34.448 1.00 53.75 109 THR A N 1
ATOM 881 C CA . THR A 1 109 ? -13.221 -18.746 35.583 1.00 53.75 109 THR A CA 1
ATOM 882 C C . THR A 1 109 ? -13.899 -18.452 36.924 1.00 53.75 109 THR A C 1
ATOM 884 O O . THR A 1 109 ? -13.594 -19.110 37.914 1.00 53.75 109 THR A O 1
ATOM 887 N N . THR A 1 110 ? -14.857 -17.522 36.987 1.00 54.28 110 THR A N 1
ATOM 888 C CA . THR A 1 110 ? -15.638 -17.234 38.206 1.00 54.28 110 THR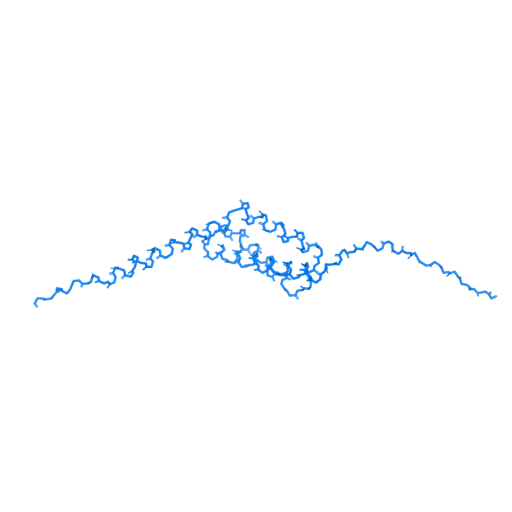 A CA 1
ATOM 889 C C . THR A 1 110 ? -17.106 -17.610 38.022 1.00 54.28 110 THR A C 1
ATOM 891 O O . THR A 1 110 ? -17.993 -16.765 37.946 1.00 54.28 110 THR A O 1
ATOM 894 N N . LYS A 1 111 ? -17.387 -18.916 37.976 1.00 47.38 111 LYS A N 1
ATOM 895 C CA . LYS A 1 111 ? -18.730 -19.428 38.270 1.00 47.38 111 LYS A CA 1
ATOM 896 C C . LYS A 1 111 ? -18.717 -19.924 39.720 1.00 47.38 111 LYS A C 1
ATOM 898 O O . LYS A 1 111 ? -18.032 -20.909 39.986 1.00 47.38 111 LYS A O 1
ATOM 903 N N . PRO A 1 112 ? -19.396 -19.261 40.674 1.00 49.47 112 PRO A N 1
ATOM 904 C CA . PRO A 1 112 ? -19.522 -19.814 42.010 1.00 49.47 112 PRO A CA 1
ATOM 905 C C . PRO A 1 112 ? -20.466 -21.017 41.916 1.00 49.47 112 PRO A C 1
ATOM 907 O O . PRO A 1 112 ? -21.630 -20.879 41.537 1.00 49.47 112 PRO A O 1
ATOM 910 N N . GLU A 1 113 ? -19.951 -22.208 42.211 1.00 54.28 113 GLU A N 1
ATOM 911 C CA . GLU A 1 113 ? -20.778 -23.366 42.542 1.00 54.28 113 GLU A CA 1
ATOM 912 C C . GLU A 1 113 ? -21.516 -23.039 43.844 1.00 54.28 113 GLU A C 1
ATOM 914 O O . GLU A 1 1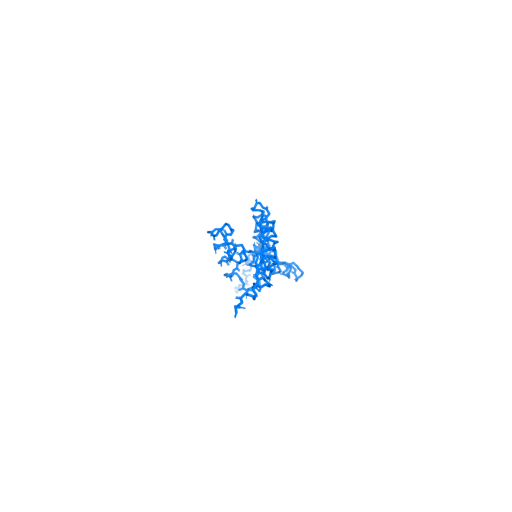13 ? -21.001 -23.207 44.945 1.00 54.28 113 GLU A O 1
ATOM 919 N N . ILE A 1 114 ? -22.721 -22.495 43.707 1.00 63.50 114 ILE A N 1
ATOM 920 C CA . ILE A 1 114 ? -23.717 -22.494 44.770 1.00 63.50 114 ILE A CA 1
ATOM 921 C C . ILE A 1 114 ? -24.833 -23.400 44.276 1.00 63.50 114 ILE A C 1
ATOM 923 O O . ILE A 1 114 ? -25.596 -23.016 43.390 1.00 63.50 114 ILE A O 1
ATOM 927 N N . CYS A 1 115 ? -24.920 -24.600 44.839 1.00 47.56 115 CYS A N 1
ATOM 928 C CA . CYS A 1 115 ? -26.149 -25.380 44.871 1.00 47.56 115 CYS A CA 1
ATOM 929 C C . CYS A 1 115 ? -26.291 -26.018 46.255 1.00 47.56 115 CYS A C 1
ATOM 931 O O . CYS A 1 115 ? -25.306 -26.451 46.853 1.00 47.56 115 CYS A O 1
ATOM 933 N N . ALA A 1 116 ? -27.529 -25.929 46.736 1.00 46.91 116 ALA A N 1
ATOM 934 C CA . ALA A 1 116 ? -28.034 -26.226 48.070 1.00 46.91 116 ALA A CA 1
ATOM 935 C C . ALA A 1 116 ? -28.183 -27.725 48.356 1.00 46.91 116 ALA A C 1
ATOM 937 O O . ALA A 1 116 ? -28.250 -28.508 47.381 1.00 46.91 116 ALA A O 1
#

Mean predicted aligned error: 12.45 Å

InterPro domains:
  IPR040321 Coiled-coil domain-containing protein SCD2-like [PTHR31762] (4-107)

Nearest PDB structures (foldseek):
  7zmb-assembly1_P  TM=4.802E-01  e=7.868E+00  Thermochaetoides thermophila DSM 1495
  3okq-assembly1_A-2  TM=3.147E-01  e=8.353E+00  Saccharomyces cerevisiae
  8j9j-assembly1_A5  TM=2.529E-01  e=6.981E+00  Euglena gracilis

Sequence (116 aa):
MVGNIKSPGDPKFMEAFELSPEESEDVLFKEAWLTYFWRRAKAHGIEEDIAKERLQFWIGRSGHSPTSHDAVDVEQGLSELRKLGIEHRLWEGSRKEVDQDFTSASKLTTKPEICA

Foldseek 3Di:
DDDDDDDDDPPPPPPQVADDPVLQVVLLVLLVVLLVLLVLCCVLVNVVVVSVVSNVVSVVPPPDRDGPVSSVVSVVSVVVCVVSVSVVVSVVVVVVVVVVVVVVVVVVPDDDPDDD

Organism: Trifolium pratense (NCBI:txid57577)

pLDDT: mean 81.26, std 19.67, range [37.94, 98.31]